Protein AF-A0A318N9T9-F1 (afdb_monomer_lite)

Secondary structure (DSSP, 8-state):
-GGG--EEEEEEETTEEEEEEE--TTS--SS-SS-HHHHHHHHHHHHTT---SS--------S---SS---SEEEEEEEEEETTEEEEEEEE--

Organism: NCBI:txid2116518

Foldseek 3Di:
DQQLCFWDDWDDDPQKIKTKGFGDPPQDQPDDLERPSRVNNLVVSVVPPDPDPDDDDDPDDDPDDRPGRDDRMWMWIWHDPDDNDIDIDIDHPD

InterPro domains:
  IPR042104 Polyketide synthase, dehydratase domain superfamily [G3DSA:3.10.129.110] (1-94)
  IPR049551 Polyketide synthase, dehydratase domain, C-terminal [PF14765] (1-81)
  IPR049900 Polyketide synthase, dehydratase domain [PS52019] (1-94)

pLDDT: mean 86.37, std 10.09, range [58.31, 96.44]

Radius of gyration: 12.97 Å; chains: 1; bounding box: 31×31×31 Å

Structure (mmCIF, N/CA/C/O backbone):
data_AF-A0A318N9T9-F1
#
_entry.id   AF-A0A318N9T9-F1
#
loop_
_atom_site.group_PDB
_atom_site.id
_atom_site.type_symbol
_atom_site.label_atom_id
_atom_site.label_alt_id
_atom_site.label_comp_id
_atom_site.label_asym_id
_atom_site.label_entity_id
_atom_site.label_seq_id
_atom_site.pdbx_PDB_ins_code
_atom_site.Cartn_x
_atom_site.Cartn_y
_atom_site.Cartn_z
_atom_site.occupancy
_atom_site.B_iso_or_equiv
_atom_site.auth_seq_id
_atom_site.auth_comp_id
_atom_site.auth_asym_id
_atom_site.auth_atom_id
_atom_site.pdbx_PDB_model_num
ATOM 1 N N . GLY A 1 1 ? 12.526 10.212 -2.288 1.00 79.81 1 GLY A N 1
ATOM 2 C CA . GLY A 1 1 ? 13.097 10.592 -3.608 1.00 79.81 1 GLY A CA 1
ATOM 3 C C . GLY A 1 1 ? 12.147 10.218 -4.741 1.00 79.81 1 GLY A C 1
ATOM 4 O O . GLY A 1 1 ? 11.101 9.660 -4.433 1.00 79.81 1 GLY A O 1
ATOM 5 N N . PRO A 1 2 ? 12.464 10.494 -6.024 1.00 84.38 2 PRO A N 1
ATOM 6 C CA . PRO A 1 2 ? 11.546 10.261 -7.147 1.00 84.38 2 PRO A CA 1
ATOM 7 C C . PRO A 1 2 ? 10.986 8.837 -7.231 1.00 84.38 2 PRO A C 1
ATOM 9 O O . PRO A 1 2 ? 9.795 8.695 -7.468 1.00 84.38 2 PRO A O 1
ATOM 12 N N . ALA A 1 3 ? 11.796 7.810 -6.942 1.00 83.31 3 ALA A N 1
ATOM 13 C CA . ALA A 1 3 ? 11.379 6.401 -6.946 1.00 83.31 3 ALA A CA 1
ATOM 14 C C . ALA A 1 3 ? 10.262 6.055 -5.936 1.00 83.31 3 ALA A C 1
ATOM 16 O O . ALA A 1 3 ? 9.562 5.072 -6.127 1.00 83.31 3 ALA A O 1
ATOM 17 N N . PHE A 1 4 ? 10.072 6.876 -4.898 1.00 84.44 4 PHE A N 1
ATOM 18 C CA . PHE A 1 4 ? 9.100 6.654 -3.816 1.00 84.44 4 PHE A CA 1
ATOM 19 C C . PHE A 1 4 ? 7.822 7.496 -3.970 1.00 84.44 4 PHE A C 1
ATOM 21 O O . PHE A 1 4 ? 6.912 7.432 -3.149 1.00 84.44 4 PHE A O 1
ATOM 28 N N . ARG A 1 5 ? 7.727 8.301 -5.036 1.00 87.38 5 ARG A N 1
ATOM 29 C CA . ARG A 1 5 ? 6.539 9.105 -5.365 1.00 87.38 5 ARG A CA 1
ATOM 30 C C . ARG A 1 5 ? 5.585 8.300 -6.254 1.00 87.38 5 ARG A C 1
ATOM 32 O O . ARG A 1 5 ? 5.346 8.666 -7.401 1.00 87.38 5 ARG A O 1
ATOM 39 N N . GLY A 1 6 ? 5.126 7.160 -5.736 1.00 90.50 6 GLY A N 1
ATOM 40 C CA . GLY A 1 6 ? 4.367 6.164 -6.501 1.00 90.50 6 GLY A CA 1
ATOM 41 C C . GLY A 1 6 ? 2.844 6.330 -6.486 1.00 90.50 6 GLY A C 1
ATOM 42 O O . GLY A 1 6 ? 2.184 5.760 -7.351 1.00 90.50 6 GLY A O 1
ATOM 43 N N . VAL A 1 7 ? 2.278 7.094 -5.544 1.00 92.94 7 VAL A N 1
ATOM 44 C CA . VAL A 1 7 ? 0.819 7.295 -5.423 1.00 92.94 7 VAL A CA 1
ATOM 45 C C . VAL A 1 7 ? 0.289 8.075 -6.631 1.00 92.94 7 VAL A C 1
ATOM 47 O O . VAL A 1 7 ? 0.783 9.159 -6.942 1.00 92.94 7 VAL A O 1
ATOM 50 N N . ARG A 1 8 ? -0.708 7.512 -7.322 1.00 93.00 8 ARG A N 1
ATOM 51 C CA . ARG A 1 8 ? -1.340 8.077 -8.530 1.00 93.00 8 ARG A CA 1
ATOM 52 C C . ARG A 1 8 ? -2.731 8.624 -8.262 1.00 93.00 8 ARG A C 1
ATOM 54 O O . ARG A 1 8 ? -3.077 9.682 -8.777 1.00 93.00 8 ARG A O 1
ATOM 61 N N . ALA A 1 9 ? -3.488 7.919 -7.436 1.00 93.12 9 ALA A N 1
ATOM 62 C CA . ALA A 1 9 ? -4.808 8.314 -6.982 1.00 93.12 9 ALA A CA 1
ATOM 63 C C . ALA A 1 9 ? -5.019 7.792 -5.561 1.00 93.12 9 ALA A C 1
ATOM 65 O O . ALA A 1 9 ? -4.470 6.749 -5.206 1.00 93.12 9 ALA A O 1
ATOM 66 N N . ALA A 1 10 ? -5.814 8.505 -4.769 1.00 93.25 10 ALA A N 1
ATOM 67 C CA . ALA A 1 10 ? -6.256 8.068 -3.453 1.00 93.25 10 ALA A CA 1
ATOM 68 C C . ALA A 1 10 ? -7.703 8.513 -3.223 1.00 93.25 10 ALA A C 1
ATOM 70 O O . ALA A 1 10 ? -8.098 9.597 -3.657 1.00 93.25 10 ALA A O 1
ATOM 71 N N . TRP A 1 11 ? -8.499 7.670 -2.577 1.00 92.75 11 TRP A N 1
ATOM 72 C CA . TRP A 1 11 ? -9.899 7.950 -2.262 1.00 92.75 11 TRP A CA 1
ATOM 73 C C . TRP A 1 11 ? -10.330 7.193 -1.008 1.00 92.75 11 TRP A C 1
ATOM 75 O O . TRP A 1 11 ? -9.641 6.288 -0.541 1.00 92.75 11 TRP A O 1
ATOM 85 N N . ARG A 1 12 ? -11.487 7.562 -0.456 1.00 91.00 12 ARG A N 1
ATOM 86 C CA . ARG A 1 12 ? -12.096 6.875 0.689 1.00 91.00 12 ARG A CA 1
ATOM 87 C C . ARG A 1 12 ? -13.422 6.251 0.283 1.00 91.00 12 ARG A C 1
ATOM 89 O O . ARG A 1 12 ? -14.136 6.798 -0.556 1.00 91.00 12 ARG A O 1
ATOM 96 N N . SER A 1 13 ? -13.749 5.116 0.888 1.00 92.31 13 SER A N 1
ATOM 97 C CA . SER A 1 13 ? -15.057 4.472 0.772 1.00 92.31 13 SER A CA 1
ATOM 98 C C . SER A 1 13 ? -15.441 3.902 2.131 1.00 92.31 13 SER A C 1
ATOM 100 O O . SER A 1 13 ? -14.905 2.877 2.550 1.00 92.31 13 SER A O 1
ATOM 102 N N . GLY A 1 14 ? -16.372 4.569 2.816 1.00 91.44 14 GLY A N 1
ATOM 103 C CA . GLY A 1 14 ? -16.640 4.295 4.227 1.00 91.44 14 GLY A CA 1
ATOM 104 C C . GLY A 1 14 ? -15.401 4.593 5.072 1.00 91.44 14 GLY A C 1
ATOM 105 O O . GLY A 1 14 ? -14.773 5.639 4.900 1.00 91.44 14 GLY A O 1
ATOM 106 N N . ASP A 1 15 ? -15.039 3.650 5.935 1.00 88.06 15 ASP A N 1
ATOM 107 C CA . ASP A 1 15 ? -13.882 3.766 6.830 1.00 88.06 15 ASP A CA 1
ATOM 108 C C . ASP A 1 15 ? -12.555 3.353 6.167 1.00 88.06 15 ASP A C 1
ATOM 110 O O . ASP A 1 15 ? -11.481 3.595 6.720 1.00 88.06 15 ASP A O 1
ATOM 114 N N . ASP A 1 16 ? -12.617 2.770 4.966 1.00 92.19 16 ASP A N 1
ATOM 115 C CA . ASP A 1 16 ? -11.445 2.319 4.223 1.00 92.19 16 ASP A CA 1
ATOM 116 C C . ASP A 1 16 ? -10.877 3.428 3.327 1.00 92.19 16 ASP A C 1
ATOM 118 O O . ASP A 1 16 ? -11.604 4.132 2.611 1.00 92.19 16 ASP A O 1
ATOM 122 N N . SER A 1 17 ? -9.548 3.505 3.293 1.00 92.06 17 SER A N 1
ATOM 123 C CA . SER A 1 17 ? -8.798 4.291 2.315 1.00 92.06 17 SER A CA 1
ATOM 124 C C . SER A 1 17 ? -8.283 3.387 1.200 1.00 92.06 17 SER A C 1
ATOM 126 O O . SER A 1 17 ? -7.886 2.245 1.423 1.00 92.06 17 SER A O 1
ATOM 128 N N . TYR A 1 18 ? -8.258 3.910 -0.016 1.00 94.25 18 TYR A N 1
ATOM 129 C CA . TYR A 1 18 ? -7.791 3.210 -1.204 1.00 94.25 18 TYR A CA 1
ATOM 130 C C . TYR A 1 18 ? -6.783 4.072 -1.945 1.00 94.25 18 TYR A C 1
ATOM 132 O O . TYR A 1 18 ? -6.896 5.299 -1.945 1.00 94.25 18 TYR A O 1
ATOM 140 N N . ALA A 1 19 ? -5.831 3.432 -2.619 1.00 95.25 19 ALA A N 1
ATOM 141 C CA . ALA A 1 19 ? -4.937 4.125 -3.532 1.00 95.25 19 ALA A CA 1
ATOM 142 C C . ALA A 1 19 ? -4.499 3.259 -4.708 1.00 95.25 19 ALA A C 1
ATOM 144 O O . ALA A 1 19 ? -4.373 2.041 -4.598 1.00 95.25 19 ALA A O 1
ATOM 145 N N . GLU A 1 20 ? -4.213 3.920 -5.823 1.00 95.50 20 GLU A N 1
ATOM 146 C CA . GLU A 1 20 ? -3.464 3.345 -6.937 1.00 95.50 20 GLU A CA 1
ATOM 147 C C . GLU A 1 20 ? -2.015 3.789 -6.828 1.00 95.50 20 GLU A C 1
ATOM 149 O O . GLU A 1 20 ? -1.719 4.981 -6.696 1.00 95.50 20 GLU A O 1
ATOM 154 N N . VAL A 1 21 ? -1.106 2.823 -6.878 1.00 94.19 21 VAL A N 1
ATOM 155 C CA . VAL A 1 21 ? 0.325 3.035 -6.687 1.00 94.19 21 VAL A CA 1
ATOM 156 C C . VAL A 1 21 ? 1.062 2.387 -7.843 1.00 94.19 21 VAL A C 1
ATOM 158 O O . VAL A 1 21 ? 0.835 1.220 -8.137 1.00 94.19 21 VAL A O 1
ATOM 161 N N . ALA A 1 22 ? 1.957 3.127 -8.490 1.00 92.81 22 ALA A N 1
ATOM 162 C CA . ALA A 1 22 ? 2.758 2.623 -9.599 1.00 92.81 22 ALA A CA 1
ATOM 163 C C . ALA A 1 22 ? 4.225 3.009 -9.439 1.00 92.81 22 ALA A C 1
ATOM 165 O O . ALA A 1 22 ? 4.536 4.164 -9.125 1.00 92.81 22 ALA A O 1
ATOM 166 N N . LEU A 1 23 ? 5.123 2.064 -9.717 1.00 88.50 23 LEU A N 1
ATOM 167 C CA . LEU A 1 23 ? 6.553 2.318 -9.746 1.00 88.50 23 LEU A CA 1
ATOM 168 C C . LEU A 1 23 ? 6.878 3.404 -10.781 1.00 88.50 23 LEU A C 1
ATOM 170 O O . LEU A 1 23 ? 6.455 3.331 -11.936 1.00 88.50 23 LEU A O 1
ATOM 174 N N . PRO A 1 24 ? 7.640 4.436 -10.398 1.00 81.31 24 PRO A N 1
ATOM 175 C CA . PRO A 1 24 ? 8.196 5.370 -11.361 1.00 81.31 24 PRO A CA 1
ATOM 176 C C . PRO A 1 24 ? 9.170 4.643 -12.304 1.00 81.31 24 PRO A C 1
ATOM 178 O O . PRO A 1 24 ? 9.874 3.738 -11.850 1.00 81.31 24 PRO A O 1
ATOM 181 N N . PRO A 1 25 ? 9.323 5.083 -13.568 1.00 71.69 25 PRO A N 1
ATOM 182 C CA . PRO A 1 25 ? 10.220 4.444 -14.543 1.00 71.69 25 PRO A CA 1
ATOM 183 C C . PRO A 1 25 ? 11.671 4.259 -14.063 1.00 71.69 25 PRO A C 1
ATOM 185 O O . PRO A 1 25 ? 12.377 3.369 -14.519 1.00 71.69 25 PRO A O 1
ATOM 188 N N . ALA A 1 26 ? 12.121 5.091 -13.120 1.00 69.31 26 ALA A N 1
ATOM 189 C CA . ALA A 1 26 ? 13.460 5.039 -12.539 1.00 69.31 26 ALA A CA 1
ATOM 190 C C . ALA A 1 26 ? 13.666 3.927 -11.485 1.00 69.31 26 ALA A C 1
ATOM 192 O O . ALA A 1 26 ? 14.783 3.779 -10.995 1.00 69.31 26 ALA A O 1
ATOM 193 N N . ALA A 1 27 ? 12.621 3.192 -11.081 1.00 68.19 27 ALA A N 1
ATOM 194 C CA . ALA A 1 27 ? 12.683 2.302 -9.919 1.00 68.19 27 ALA A CA 1
ATOM 195 C C . ALA A 1 27 ? 13.201 0.880 -10.216 1.00 68.19 27 ALA A C 1
ATOM 197 O O . ALA A 1 27 ? 13.690 0.236 -9.293 1.00 68.19 27 ALA A O 1
ATOM 198 N N . GLY A 1 28 ? 13.164 0.412 -11.470 1.00 63.50 28 GLY A N 1
ATOM 199 C CA . GLY A 1 28 ? 13.564 -0.953 -11.843 1.00 63.50 28 GLY A CA 1
ATOM 200 C C . GLY A 1 28 ? 12.670 -2.047 -11.228 1.00 63.50 28 GLY A C 1
ATOM 201 O O . GLY A 1 28 ? 12.171 -1.923 -10.113 1.00 63.50 28 GLY A O 1
ATOM 202 N N . THR A 1 29 ? 12.436 -3.141 -11.954 1.00 63.50 29 THR A N 1
ATOM 203 C CA . THR A 1 29 ? 11.381 -4.123 -11.605 1.00 63.50 29 THR A CA 1
ATOM 204 C C . THR A 1 29 ? 11.881 -5.557 -11.397 1.00 63.50 29 THR A C 1
ATOM 206 O O . THR A 1 29 ? 11.102 -6.500 -11.399 1.00 63.50 29 THR A O 1
ATOM 209 N N . GLY A 1 30 ? 13.183 -5.761 -11.177 1.00 63.59 30 GLY A N 1
ATOM 210 C CA . GLY A 1 30 ? 13.801 -7.062 -11.474 1.00 63.59 30 GLY A CA 1
ATOM 211 C C . GLY A 1 30 ? 14.000 -8.096 -10.357 1.00 63.59 30 GLY A C 1
ATOM 212 O O . GLY A 1 30 ? 14.290 -9.239 -10.695 1.00 63.59 30 GLY A O 1
ATOM 213 N N . THR A 1 31 ? 13.907 -7.760 -9.064 1.00 77.19 31 THR A N 1
ATOM 214 C CA . THR A 1 31 ? 14.523 -8.633 -8.026 1.00 77.19 31 THR A CA 1
ATOM 215 C C . THR A 1 31 ? 13.576 -9.133 -6.937 1.00 77.19 31 THR A C 1
ATOM 217 O O . THR A 1 31 ? 13.870 -10.136 -6.291 1.00 77.19 31 THR A O 1
ATOM 220 N N . TYR A 1 32 ? 12.436 -8.476 -6.716 1.00 85.12 32 TYR A N 1
ATOM 221 C CA . TYR A 1 32 ? 11.565 -8.773 -5.577 1.00 85.12 32 TYR A CA 1
ATOM 222 C C . TYR A 1 32 ? 10.157 -9.150 -6.033 1.00 85.12 32 TYR A C 1
ATOM 224 O O . TYR A 1 32 ? 9.624 -8.491 -6.924 1.00 85.12 32 TYR A O 1
ATOM 232 N N . PRO A 1 33 ? 9.508 -10.137 -5.383 1.00 88.19 33 PRO A N 1
ATOM 233 C CA . PRO A 1 33 ? 8.109 -10.455 -5.659 1.00 88.19 33 PRO A CA 1
ATOM 234 C C . PRO A 1 33 ? 7.178 -9.297 -5.281 1.00 88.19 33 PRO A C 1
ATOM 236 O O . PRO A 1 33 ? 6.064 -9.230 -5.771 1.00 88.19 33 PRO A O 1
ATOM 239 N N . LEU A 1 34 ? 7.629 -8.371 -4.437 1.00 89.12 34 LEU A N 1
ATOM 240 C CA . LEU A 1 34 ? 6.999 -7.080 -4.211 1.00 89.12 34 LEU A CA 1
ATOM 241 C C . LEU A 1 34 ? 8.113 -6.024 -4.164 1.00 89.12 34 LEU A C 1
ATOM 243 O O . LEU A 1 34 ? 8.932 -6.068 -3.242 1.00 89.12 34 LEU A O 1
ATOM 247 N N . PRO A 1 35 ? 8.200 -5.105 -5.141 1.00 89.81 35 PRO A N 1
ATOM 248 C CA . PRO A 1 35 ? 9.242 -4.085 -5.150 1.00 89.81 35 PRO A CA 1
ATOM 249 C C . PRO A 1 35 ? 9.193 -3.205 -3.886 1.00 89.81 35 PRO A C 1
ATOM 251 O O . PRO A 1 35 ? 8.128 -2.668 -3.574 1.00 89.81 35 PRO A O 1
ATOM 254 N N . PRO A 1 36 ? 10.318 -2.983 -3.174 1.00 89.31 36 PRO A N 1
ATOM 255 C CA . PRO A 1 36 ? 10.320 -2.206 -1.930 1.00 89.31 36 PRO A CA 1
ATOM 256 C C . PRO A 1 36 ? 9.765 -0.786 -2.088 1.00 89.31 36 PRO A C 1
ATOM 258 O O . PRO A 1 36 ? 9.013 -0.324 -1.238 1.00 89.31 36 PRO A O 1
ATOM 261 N N . ALA A 1 37 ? 10.076 -0.118 -3.203 1.00 89.75 37 ALA A N 1
ATOM 262 C CA . ALA A 1 37 ? 9.550 1.214 -3.503 1.00 89.75 37 ALA A CA 1
ATOM 263 C C . ALA A 1 37 ? 8.031 1.215 -3.764 1.00 89.75 37 ALA A C 1
ATOM 265 O O . ALA A 1 37 ? 7.365 2.212 -3.497 1.00 89.75 37 ALA A O 1
ATOM 266 N N . LEU A 1 38 ? 7.479 0.101 -4.260 1.00 90.81 38 LEU A N 1
ATOM 267 C CA . LEU A 1 38 ? 6.039 -0.054 -4.452 1.00 90.81 38 LEU A CA 1
ATOM 268 C C . LEU A 1 38 ? 5.339 -0.247 -3.102 1.00 90.81 38 LEU A C 1
ATOM 270 O O . LEU A 1 38 ? 4.347 0.424 -2.835 1.00 90.81 38 LEU A O 1
ATOM 274 N N . LEU A 1 39 ? 5.891 -1.106 -2.234 1.00 91.06 39 LEU A N 1
ATOM 275 C CA . LEU A 1 39 ? 5.382 -1.307 -0.874 1.00 91.06 39 LEU A CA 1
ATOM 276 C C . LEU A 1 39 ? 5.426 -0.007 -0.061 1.00 91.06 39 LEU A C 1
ATOM 278 O O . LEU A 1 39 ? 4.420 0.368 0.533 1.00 91.06 39 LEU A O 1
ATOM 282 N N . ASP A 1 40 ? 6.553 0.703 -0.070 1.00 91.06 40 ASP A N 1
ATOM 283 C CA . ASP A 1 40 ? 6.709 1.982 0.631 1.00 91.06 40 ASP A CA 1
ATOM 284 C C . ASP A 1 40 ? 5.656 3.011 0.188 1.00 91.06 40 ASP A C 1
ATOM 286 O O . ASP A 1 40 ? 4.950 3.597 1.009 1.00 91.06 40 ASP A O 1
ATOM 290 N N . ALA A 1 41 ? 5.442 3.145 -1.122 1.00 91.06 41 ALA A N 1
ATOM 291 C CA . ALA A 1 41 ? 4.438 4.061 -1.644 1.00 91.06 41 ALA A CA 1
ATOM 292 C C . ALA A 1 41 ? 2.993 3.679 -1.251 1.00 91.06 41 ALA A C 1
ATOM 294 O O . ALA A 1 41 ? 2.142 4.566 -1.177 1.00 91.06 41 ALA A O 1
ATOM 295 N N . THR A 1 42 ? 2.704 2.406 -0.942 1.00 90.75 42 THR A N 1
ATOM 296 C CA . THR A 1 42 ? 1.390 2.006 -0.396 1.00 90.75 42 THR A CA 1
ATOM 297 C C . THR A 1 42 ? 1.179 2.486 1.039 1.00 90.75 42 THR A C 1
ATOM 299 O O . THR A 1 42 ? 0.059 2.825 1.410 1.00 90.75 42 THR A O 1
ATOM 302 N N . VAL A 1 43 ? 2.253 2.596 1.827 1.00 87.88 43 VAL A N 1
ATOM 303 C CA . VAL A 1 43 ? 2.208 3.158 3.182 1.00 87.88 43 VAL A CA 1
ATOM 304 C C . VAL A 1 43 ? 2.002 4.671 3.123 1.00 87.88 43 VAL A C 1
ATOM 306 O O . VAL A 1 43 ? 1.183 5.200 3.867 1.00 87.88 43 VAL A O 1
ATOM 309 N N . HIS A 1 44 ? 2.652 5.378 2.193 1.00 83.56 44 HIS A N 1
ATOM 310 C CA . HIS A 1 44 ? 2.425 6.818 2.006 1.00 83.56 44 HIS A CA 1
ATOM 311 C C . HIS A 1 44 ? 0.958 7.172 1.721 1.00 83.56 44 HIS A C 1
ATOM 313 O O . HIS A 1 44 ? 0.503 8.244 2.112 1.00 83.56 44 HIS A O 1
ATOM 319 N N . ALA A 1 45 ? 0.204 6.280 1.072 1.00 77.06 45 ALA A N 1
ATOM 320 C CA . ALA A 1 45 ? -1.216 6.493 0.814 1.00 77.06 45 ALA A CA 1
ATOM 321 C C . ALA A 1 45 ? -2.073 6.538 2.092 1.00 77.06 45 ALA A C 1
ATOM 323 O O . ALA A 1 45 ? -3.109 7.196 2.087 1.00 77.06 45 ALA A O 1
ATOM 324 N N . ARG A 1 46 ? -1.641 5.903 3.194 1.00 74.69 46 ARG A N 1
ATOM 325 C CA . ARG A 1 46 ? -2.290 6.041 4.510 1.00 74.69 46 ARG A CA 1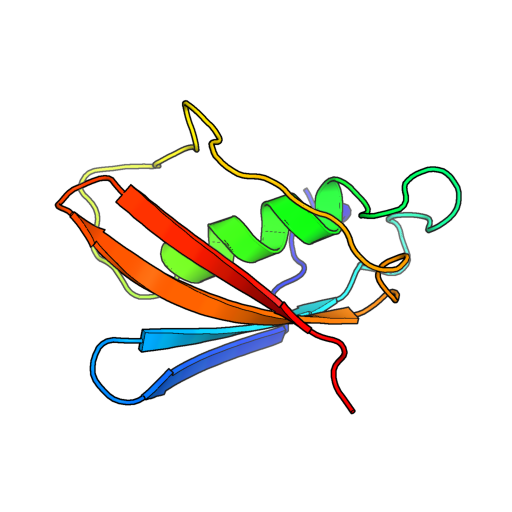
ATOM 326 C C . ARG A 1 46 ? -2.194 7.480 5.018 1.00 74.69 46 ARG A C 1
ATOM 328 O O . ARG A 1 46 ? -3.179 8.029 5.489 1.00 74.69 46 ARG A O 1
ATOM 335 N N . LEU A 1 47 ? -1.022 8.093 4.865 1.00 64.25 47 LEU A N 1
ATOM 336 C CA . LEU A 1 47 ? -0.738 9.457 5.324 1.00 64.25 47 LEU A CA 1
ATOM 337 C C . LEU A 1 47 ? -1.401 10.534 4.454 1.00 64.25 47 LEU A C 1
ATOM 339 O O . LEU A 1 47 ? -1.425 11.709 4.817 1.00 64.25 47 LEU A O 1
ATOM 343 N N . ALA A 1 48 ? -1.932 10.163 3.287 1.00 65.94 48 ALA A N 1
ATOM 344 C CA . ALA A 1 48 ? -2.600 11.099 2.400 1.00 65.94 48 ALA A CA 1
ATOM 345 C C . ALA A 1 48 ? -3.973 11.493 2.974 1.00 65.94 48 ALA A C 1
ATOM 347 O O . ALA A 1 48 ? -4.951 10.757 2.854 1.00 65.94 48 ALA A O 1
ATOM 348 N N . GLY A 1 49 ? -4.046 12.690 3.561 1.00 59.50 49 GLY A N 1
ATOM 349 C CA . GLY A 1 49 ? -5.293 13.287 4.049 1.00 59.50 49 GLY A CA 1
ATOM 350 C C . GLY A 1 49 ? -5.517 13.188 5.557 1.00 59.50 49 GLY A C 1
ATOM 351 O O . GLY A 1 49 ? -6.643 13.406 5.996 1.00 59.50 49 GLY A O 1
ATOM 352 N N . GLU A 1 50 ? -4.481 12.874 6.338 1.00 63.69 50 GLU A N 1
ATOM 353 C CA . GLU A 1 50 ? -4.516 13.023 7.793 1.00 63.69 50 GLU A CA 1
ATOM 354 C C . GLU A 1 50 ? -3.598 14.146 8.260 1.00 63.69 50 GLU A C 1
ATOM 356 O O . GLU A 1 50 ? -2.415 14.183 7.921 1.00 63.69 50 GLU A O 1
ATOM 361 N N . ASP A 1 51 ? -4.160 15.043 9.069 1.00 58.31 51 ASP A N 1
ATOM 362 C CA . ASP A 1 51 ? -3.411 16.048 9.814 1.00 58.31 51 ASP 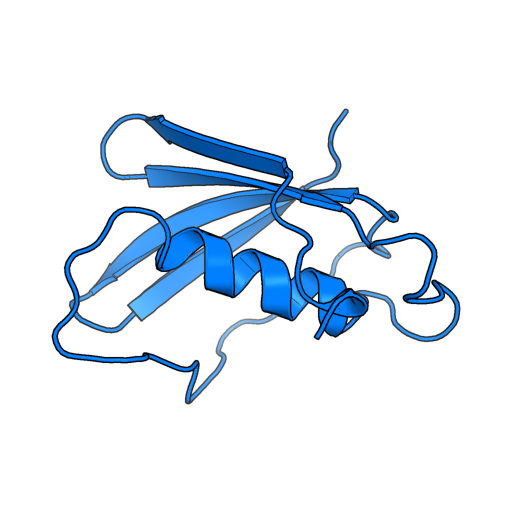A CA 1
ATOM 363 C C . ASP A 1 51 ? -2.781 15.364 11.038 1.00 58.31 51 ASP A C 1
ATOM 365 O O . ASP A 1 51 ? -3.290 15.438 12.156 1.00 58.31 51 ASP A O 1
ATOM 369 N N . GLY A 1 52 ? -1.717 14.596 10.795 1.00 65.38 52 GLY A N 1
ATOM 370 C CA . GLY A 1 52 ? -0.930 13.948 11.843 1.00 65.38 52 GLY A CA 1
ATOM 371 C C . GLY A 1 52 ? -0.010 14.930 12.576 1.00 65.38 52 GLY A C 1
ATOM 372 O O . GLY A 1 52 ? 0.366 15.974 12.043 1.00 65.38 52 GLY A O 1
ATOM 373 N N . ASP A 1 53 ? 0.416 14.558 13.785 1.00 72.38 53 ASP A N 1
ATOM 374 C CA . ASP A 1 53 ? 1.302 15.366 14.648 1.00 72.38 53 ASP A CA 1
ATOM 375 C C . ASP A 1 53 ? 2.786 15.321 14.199 1.00 72.38 53 ASP A C 1
ATOM 377 O O . ASP A 1 53 ? 3.685 15.865 14.844 1.00 72.38 53 ASP A O 1
ATOM 381 N N . GLY A 1 54 ? 3.071 14.645 13.080 1.00 76.50 54 GLY A N 1
ATOM 382 C CA . GLY A 1 54 ? 4.410 14.475 12.528 1.00 76.50 54 GLY A CA 1
ATOM 383 C C . GLY A 1 54 ? 4.504 13.336 11.504 1.00 76.50 54 GLY A C 1
ATOM 384 O O . GLY A 1 54 ? 3.505 12.695 11.183 1.00 76.50 54 GLY A O 1
ATOM 385 N N . PRO A 1 55 ? 5.705 13.082 10.952 1.00 78.12 55 PRO A N 1
ATOM 386 C CA . PRO A 1 55 ? 5.931 11.966 10.042 1.00 78.12 55 PRO A CA 1
ATOM 387 C C . PRO A 1 55 ? 5.851 10.625 10.783 1.00 78.12 55 PRO A C 1
ATOM 389 O O . PRO A 1 55 ? 6.622 10.372 11.708 1.00 78.12 55 PRO A O 1
ATOM 392 N N . GLU A 1 56 ? 4.967 9.743 10.327 1.00 83.06 56 GLU A N 1
ATOM 393 C CA . GLU A 1 56 ? 4.853 8.369 10.822 1.00 83.06 56 GLU A CA 1
ATOM 394 C C . GLU A 1 56 ? 5.573 7.388 9.894 1.00 83.06 56 GLU A C 1
ATOM 396 O O . GLU A 1 56 ? 5.600 7.555 8.672 1.00 83.06 56 GLU A O 1
ATOM 401 N N . VAL A 1 57 ? 6.151 6.336 10.477 1.00 86.44 57 VAL A N 1
ATOM 402 C CA . VAL A 1 57 ? 6.821 5.262 9.736 1.00 86.44 57 VAL A CA 1
ATOM 403 C C . VAL A 1 57 ? 6.413 3.893 10.285 1.00 86.44 57 VAL A C 1
ATOM 405 O O . VAL A 1 57 ? 6.256 3.746 11.500 1.00 86.44 57 VAL A O 1
ATOM 408 N N . PRO A 1 58 ? 6.279 2.858 9.436 1.00 89.62 58 PRO A N 1
ATOM 409 C CA . PRO A 1 58 ? 6.015 1.505 9.908 1.00 89.62 58 PRO A CA 1
ATOM 410 C C . PRO A 1 58 ? 7.140 1.001 10.816 1.00 89.62 58 PRO A C 1
ATOM 412 O O . PRO A 1 58 ? 8.298 0.935 10.403 1.00 89.62 58 PRO A O 1
ATOM 415 N N . PHE A 1 59 ? 6.793 0.588 12.035 1.00 91.81 59 PHE A N 1
ATOM 416 C CA . PHE A 1 59 ? 7.740 -0.012 12.981 1.00 91.81 59 PHE A CA 1
ATOM 417 C C . PHE A 1 59 ? 7.782 -1.544 12.893 1.00 91.81 59 PHE A C 1
ATOM 419 O O . PHE A 1 59 ? 8.842 -2.153 13.026 1.00 91.81 59 PHE A O 1
ATOM 426 N N . SER A 1 60 ? 6.632 -2.186 12.671 1.00 95.19 60 SER A N 1
ATOM 427 C CA . SER A 1 60 ? 6.528 -3.647 12.644 1.00 95.19 60 SER A CA 1
ATOM 428 C C . SER A 1 60 ? 5.527 -4.127 11.600 1.00 95.19 60 SER A C 1
ATOM 430 O O . SER A 1 60 ? 4.561 -3.435 11.288 1.00 95.19 60 SER A O 1
ATOM 432 N N . TRP A 1 61 ? 5.769 -5.330 11.082 1.00 94.75 61 TRP A N 1
ATOM 433 C CA . TRP A 1 61 ? 4.897 -6.017 10.136 1.00 94.75 61 TRP A CA 1
ATOM 434 C C . TRP A 1 61 ? 4.476 -7.360 10.715 1.00 94.75 61 TRP A C 1
ATOM 436 O O . TRP A 1 61 ? 5.275 -8.055 11.345 1.00 94.75 61 TRP A O 1
ATOM 446 N N . GLN A 1 62 ? 3.228 -7.746 10.473 1.00 96.12 62 GLN A N 1
ATOM 447 C CA . GLN A 1 62 ? 2.667 -9.015 10.924 1.00 96.12 62 GLN A CA 1
ATOM 448 C C . GLN A 1 62 ? 1.861 -9.650 9.792 1.00 96.12 62 GLN A C 1
ATOM 450 O O . GLN A 1 62 ? 1.342 -8.948 8.929 1.00 96.12 62 GLN A O 1
ATOM 455 N N . ALA A 1 63 ? 1.773 -10.983 9.791 1.00 95.75 63 ALA A N 1
ATOM 456 C CA . ALA A 1 63 ? 0.958 -11.752 8.844 1.00 95.75 63 ALA A CA 1
ATOM 457 C C . ALA A 1 63 ? 1.183 -11.413 7.348 1.00 95.75 63 ALA A C 1
ATOM 459 O O . ALA A 1 63 ? 0.266 -11.523 6.535 1.00 95.75 63 ALA A O 1
ATOM 460 N N . VAL A 1 64 ? 2.409 -11.035 6.966 1.00 95.19 64 VAL A N 1
ATOM 461 C CA . VAL A 1 64 ? 2.735 -10.668 5.580 1.00 95.19 64 VAL A CA 1
ATOM 462 C C . VAL A 1 64 ? 2.728 -11.905 4.687 1.00 95.19 64 VAL A C 1
ATOM 464 O O . VAL A 1 64 ? 3.453 -12.872 4.930 1.00 95.19 64 VAL A O 1
ATOM 467 N N . ARG A 1 65 ? 1.930 -11.861 3.618 1.00 95.25 65 ARG A N 1
ATOM 468 C CA . ARG A 1 65 ? 1.862 -12.907 2.595 1.00 95.25 65 ARG A CA 1
ATOM 469 C C . ARG A 1 65 ? 1.878 -12.280 1.206 1.00 95.25 65 ARG A C 1
ATOM 471 O O . ARG A 1 65 ? 1.103 -11.374 0.930 1.00 95.25 65 ARG A O 1
ATOM 478 N N . VAL A 1 66 ? 2.712 -12.828 0.326 1.00 93.56 66 VAL A N 1
ATOM 479 C CA . VAL A 1 66 ? 2.725 -12.514 -1.107 1.00 93.56 66 VAL A CA 1
ATOM 480 C C . VAL A 1 66 ? 2.278 -13.765 -1.855 1.00 93.56 66 VAL A C 1
ATOM 482 O O . VAL A 1 66 ? 2.904 -14.816 -1.729 1.00 93.56 66 VAL A O 1
ATOM 485 N N . THR A 1 67 ? 1.151 -13.684 -2.561 1.00 92.44 67 THR A N 1
ATOM 486 C CA . THR A 1 67 ? 0.538 -14.828 -3.263 1.00 92.44 67 THR A CA 1
ATOM 487 C C . THR A 1 67 ? 0.936 -14.908 -4.736 1.00 92.44 67 THR A C 1
ATOM 489 O O . THR A 1 67 ? 0.878 -15.989 -5.315 1.00 92.44 67 THR A O 1
ATOM 492 N N . ALA A 1 68 ? 1.367 -13.794 -5.325 1.00 90.31 68 ALA A N 1
ATOM 493 C CA . ALA A 1 68 ? 1.902 -13.692 -6.677 1.00 90.31 68 ALA A CA 1
ATOM 494 C C . ALA A 1 68 ? 2.886 -12.509 -6.753 1.00 90.31 68 ALA A C 1
ATOM 496 O O . ALA A 1 68 ? 2.778 -11.594 -5.930 1.00 90.31 68 ALA A O 1
ATOM 497 N N . PRO A 1 69 ? 3.836 -12.501 -7.708 1.00 88.06 69 PRO A N 1
ATOM 498 C CA . PRO A 1 69 ? 4.657 -11.325 -7.969 1.00 88.06 69 PRO A CA 1
ATOM 499 C C . PRO A 1 69 ? 3.787 -10.105 -8.292 1.00 88.06 69 PRO A C 1
ATOM 501 O O . PRO A 1 69 ? 2.860 -10.196 -9.096 1.00 88.06 69 PRO A O 1
ATOM 504 N N . ALA A 1 70 ? 4.088 -8.972 -7.668 1.00 84.25 70 ALA A N 1
ATOM 505 C CA . ALA A 1 70 ? 3.386 -7.726 -7.901 1.00 84.25 70 ALA A CA 1
ATOM 506 C C . ALA A 1 70 ? 3.736 -7.167 -9.293 1.00 84.25 70 ALA A C 1
ATOM 508 O O . ALA A 1 70 ? 4.917 -7.135 -9.657 1.00 84.25 70 ALA A O 1
ATOM 509 N N . PRO A 1 71 ? 2.740 -6.692 -10.059 1.00 85.00 71 PRO A N 1
ATOM 510 C CA . PRO A 1 71 ? 2.983 -5.891 -11.256 1.00 85.00 71 PRO A CA 1
ATOM 511 C C . PRO A 1 71 ? 3.638 -4.544 -10.904 1.00 85.00 71 PRO A C 1
ATOM 513 O O . PRO A 1 71 ? 3.808 -4.183 -9.739 1.00 85.00 71 PRO A O 1
ATOM 516 N N . GLU A 1 72 ? 3.971 -3.753 -11.925 1.00 88.44 72 GLU A N 1
ATOM 517 C CA . GLU A 1 72 ? 4.543 -2.411 -11.732 1.00 88.44 72 GLU A CA 1
ATOM 518 C C . GLU A 1 72 ? 3.562 -1.426 -11.075 1.00 88.44 72 GLU A C 1
ATOM 520 O O . GLU A 1 72 ? 3.980 -0.366 -10.606 1.00 88.44 72 GLU A O 1
ATOM 525 N N . ALA A 1 73 ? 2.271 -1.767 -11.030 1.00 92.44 73 ALA A N 1
ATOM 526 C CA . ALA A 1 73 ? 1.229 -0.950 -10.435 1.00 92.44 73 ALA A CA 1
ATOM 527 C C . ALA A 1 73 ? 0.159 -1.789 -9.731 1.00 92.44 73 ALA A C 1
ATOM 529 O O . ALA A 1 73 ? -0.325 -2.775 -10.278 1.00 92.44 73 ALA A O 1
ATOM 530 N N . VAL A 1 74 ? -0.234 -1.369 -8.533 1.00 94.56 74 VAL A N 1
ATOM 531 C CA . VAL A 1 74 ? -1.194 -2.062 -7.668 1.00 94.56 74 VAL A CA 1
ATOM 532 C C . VAL A 1 74 ? -2.277 -1.110 -7.186 1.00 94.56 74 VAL A C 1
ATOM 534 O O . VAL A 1 74 ? -2.058 0.100 -7.070 1.00 94.56 74 VAL A O 1
ATOM 537 N N . ARG A 1 75 ? -3.431 -1.673 -6.834 1.00 96.25 75 ARG A N 1
ATOM 538 C CA . ARG A 1 75 ? -4.410 -1.012 -5.974 1.00 96.25 75 ARG A CA 1
ATOM 539 C C . ARG A 1 75 ? -4.205 -1.506 -4.549 1.00 96.25 75 ARG A C 1
ATOM 541 O O . ARG A 1 75 ? -4.074 -2.705 -4.321 1.00 96.25 75 ARG A O 1
ATOM 548 N N . VAL A 1 76 ? -4.174 -0.593 -3.587 1.00 95.94 76 VAL A N 1
ATOM 549 C CA . VAL A 1 76 ? -4.128 -0.918 -2.161 1.00 95.94 76 VAL A CA 1
ATOM 550 C C . VAL A 1 76 ? -5.436 -0.512 -1.496 1.00 95.94 76 VAL A C 1
ATOM 552 O O . VAL A 1 76 ? -5.931 0.590 -1.722 1.00 95.94 76 VAL A O 1
ATOM 555 N N . ARG A 1 77 ? -5.980 -1.406 -0.669 1.00 96.19 77 ARG A N 1
ATOM 556 C CA . ARG A 1 77 ? -6.979 -1.093 0.354 1.00 96.19 77 ARG A CA 1
ATOM 557 C C . ARG A 1 77 ? -6.292 -1.022 1.711 1.00 96.19 77 ARG A C 1
ATOM 559 O O . ARG A 1 77 ? -5.526 -1.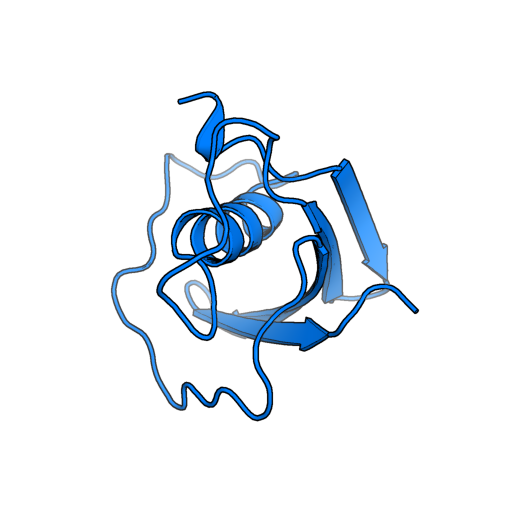921 2.061 1.00 96.19 77 ARG A O 1
ATOM 566 N N . ILE A 1 78 ? -6.606 0.026 2.457 1.00 94.31 78 ILE A N 1
ATOM 567 C CA . ILE A 1 78 ? -6.047 0.356 3.760 1.00 94.31 78 ILE A CA 1
ATOM 568 C C . ILE A 1 78 ? -7.204 0.450 4.750 1.00 94.31 78 ILE A C 1
ATOM 570 O O . ILE A 1 78 ? -8.069 1.316 4.615 1.00 94.31 78 ILE A O 1
ATOM 574 N N . THR A 1 79 ? -7.196 -0.429 5.746 1.00 93.69 79 THR A N 1
ATOM 575 C CA . THR A 1 79 ? -8.236 -0.501 6.778 1.00 93.69 79 THR A CA 1
ATOM 576 C C . THR A 1 79 ? -7.604 -0.228 8.136 1.00 93.69 79 THR A C 1
ATOM 578 O O . THR A 1 79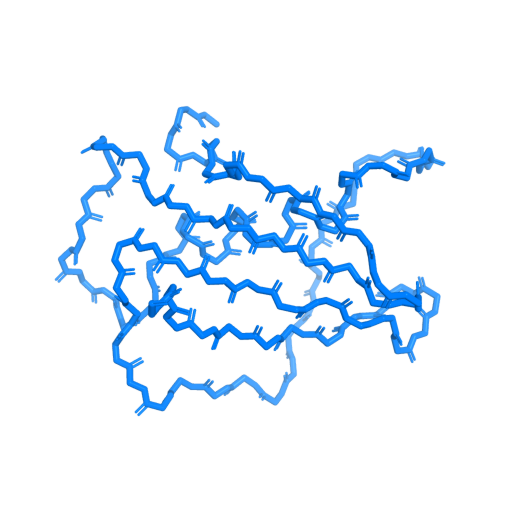 ? -6.627 -0.884 8.500 1.00 93.69 79 THR A O 1
ATOM 581 N N . ALA A 1 80 ? -8.143 0.725 8.896 1.00 91.06 80 ALA A N 1
ATOM 582 C CA . ALA A 1 80 ? -7.707 0.960 10.270 1.00 91.06 80 ALA A CA 1
ATOM 583 C C . ALA A 1 80 ? -8.075 -0.240 11.159 1.00 91.06 80 ALA A C 1
ATOM 585 O O . ALA A 1 80 ? -9.211 -0.710 11.144 1.00 91.06 80 ALA A O 1
ATOM 586 N N . THR A 1 81 ? -7.116 -0.734 11.943 1.00 93.00 81 THR A N 1
ATOM 587 C CA . THR A 1 81 ? -7.317 -1.860 12.878 1.00 93.00 81 THR A CA 1
ATOM 588 C C . THR A 1 81 ? -7.093 -1.471 14.340 1.00 93.00 81 THR A C 1
ATOM 590 O O . THR A 1 81 ? -7.269 -2.292 15.236 1.00 93.00 81 THR A O 1
ATOM 593 N N . GLY A 1 82 ? -6.718 -0.217 14.588 1.00 90.50 82 GLY A N 1
ATOM 594 C CA . GLY A 1 82 ? -6.458 0.368 15.899 1.00 90.50 82 GLY A CA 1
ATOM 595 C C . GLY A 1 82 ? -5.850 1.767 15.746 1.00 90.50 82 GLY A C 1
ATOM 596 O O . GLY A 1 82 ? -5.703 2.217 14.611 1.00 90.50 82 GLY A O 1
ATOM 597 N N . PRO A 1 83 ? -5.472 2.434 16.852 1.00 85.44 83 PRO A N 1
ATOM 598 C CA . PRO A 1 83 ? -4.946 3.803 16.818 1.00 85.44 83 PRO A CA 1
ATOM 599 C C . PRO A 1 83 ? -3.735 3.960 15.888 1.00 85.44 83 PRO A C 1
ATOM 601 O O . PRO A 1 83 ? -3.753 4.808 15.005 1.00 85.44 83 PRO A O 1
ATOM 604 N N . ASP A 1 84 ? -2.767 3.045 16.005 1.00 87.00 84 ASP A N 1
ATOM 605 C CA . ASP A 1 84 ? -1.488 3.107 15.278 1.00 87.00 84 ASP A CA 1
ATOM 606 C C . ASP A 1 84 ? -1.284 1.884 14.364 1.00 87.00 84 ASP A C 1
ATOM 608 O O . ASP A 1 84 ? -0.160 1.484 14.056 1.00 87.00 84 ASP A O 1
ATOM 612 N N . THR A 1 85 ? -2.375 1.202 13.987 1.00 91.38 85 THR A N 1
ATOM 613 C CA . THR A 1 85 ? -2.302 -0.054 13.222 1.00 91.38 85 THR A CA 1
ATOM 614 C C . THR A 1 85 ? -3.263 -0.062 12.047 1.00 91.38 85 THR A C 1
ATOM 616 O O . THR A 1 85 ? -4.409 0.383 12.148 1.00 91.38 85 THR A O 1
ATOM 619 N N . VAL A 1 86 ? -2.790 -0.608 10.928 1.00 92.50 86 VAL A N 1
ATOM 620 C CA . VAL A 1 86 ? -3.562 -0.739 9.694 1.00 92.50 86 VAL A CA 1
ATOM 621 C C . VAL A 1 86 ? -3.338 -2.103 9.060 1.00 92.50 86 VAL A C 1
ATOM 623 O O . VAL A 1 86 ? -2.253 -2.681 9.155 1.00 92.50 86 VAL A O 1
ATOM 626 N N . ALA A 1 87 ? -4.353 -2.588 8.354 1.00 95.00 87 ALA A N 1
ATOM 627 C CA . ALA A 1 87 ? -4.242 -3.713 7.442 1.00 95.00 87 ALA A CA 1
ATOM 628 C C . ALA A 1 87 ? -4.116 -3.205 6.001 1.00 95.00 87 ALA A C 1
ATOM 630 O O . ALA A 1 87 ? -4.862 -2.318 5.581 1.00 95.00 87 ALA A O 1
ATOM 631 N N . LEU A 1 88 ? -3.195 -3.800 5.240 1.00 95.50 88 LEU A N 1
ATOM 632 C CA . LEU A 1 88 ? -2.993 -3.522 3.819 1.00 95.50 88 LEU A CA 1
ATOM 633 C C . LEU A 1 88 ? -3.372 -4.751 2.994 1.00 95.50 88 LEU A C 1
ATOM 635 O O . LEU A 1 88 ? -2.900 -5.857 3.261 1.00 95.50 88 LEU A O 1
ATOM 639 N N . VAL A 1 89 ? -4.190 -4.550 1.963 1.00 96.44 89 VAL A N 1
ATOM 640 C CA . VAL A 1 89 ? -4.476 -5.561 0.938 1.00 96.44 89 VAL A CA 1
ATOM 641 C C . VAL A 1 89 ? -4.130 -4.972 -0.419 1.00 96.44 89 VAL A C 1
ATOM 643 O O . VAL A 1 89 ? -4.713 -3.966 -0.816 1.00 96.44 89 VAL A O 1
ATOM 646 N N . LEU A 1 90 ? -3.170 -5.586 -1.109 1.00 95.50 90 LEU A N 1
ATOM 647 C CA . LEU A 1 90 ? -2.702 -5.156 -2.423 1.00 95.50 90 LEU A CA 1
ATOM 648 C C . LEU A 1 90 ? -3.251 -6.105 -3.491 1.00 95.50 90 LEU A C 1
ATOM 650 O O . LEU A 1 90 ? -3.162 -7.324 -3.343 1.00 95.50 90 LEU A O 1
ATOM 654 N N . THR A 1 91 ? -3.777 -5.540 -4.570 1.00 95.69 91 THR A N 1
ATOM 655 C CA . THR A 1 91 ? -4.227 -6.260 -5.767 1.00 95.69 91 THR A CA 1
ATOM 656 C C . THR A 1 91 ? -3.603 -5.643 -7.013 1.00 95.69 91 THR A C 1
ATOM 658 O O . THR A 1 91 ? -3.090 -4.524 -6.971 1.00 95.69 91 THR A O 1
ATOM 661 N N . ASP A 1 92 ? -3.663 -6.348 -8.139 1.00 91.75 92 ASP A N 1
ATOM 662 C CA . ASP A 1 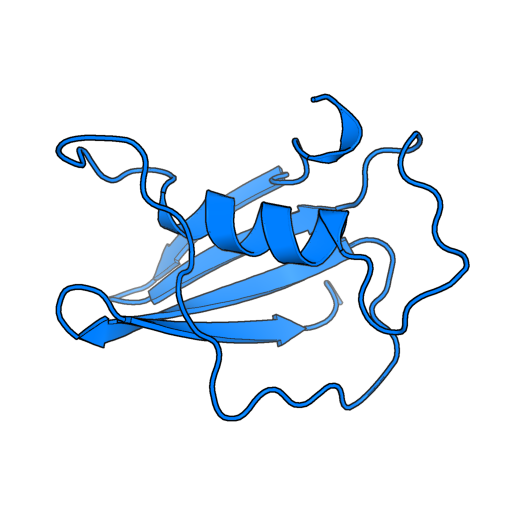92 ? -3.449 -5.712 -9.439 1.00 91.75 92 ASP A CA 1
ATOM 663 C C . ASP A 1 92 ? -4.501 -4.611 -9.705 1.00 91.75 92 ASP A C 1
ATOM 665 O O . ASP A 1 92 ? -5.438 -4.402 -8.921 1.00 91.75 92 ASP A O 1
ATOM 669 N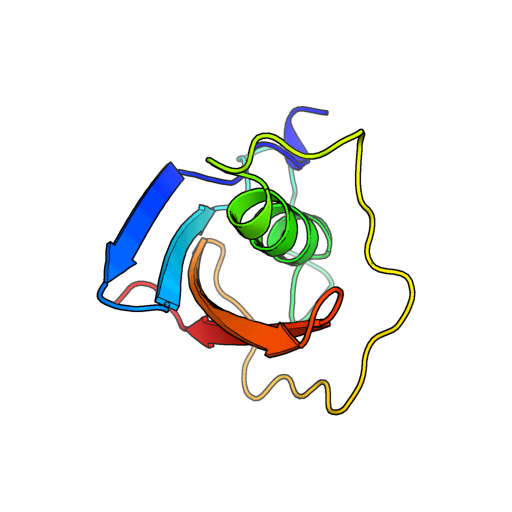 N . LEU A 1 93 ? -4.287 -3.835 -10.773 1.00 88.88 93 LEU A N 1
ATOM 670 C CA . LEU A 1 93 ? -5.188 -2.743 -11.149 1.00 88.88 93 LEU A CA 1
ATOM 671 C C . LEU A 1 93 ? -6.436 -3.188 -11.926 1.00 88.88 93 LEU A C 1
ATOM 673 O O . LEU A 1 93 ? -7.390 -2.419 -11.897 1.00 88.88 93 LEU A O 1
ATOM 677 N N . ALA A 1 94 ? -6.400 -4.369 -12.565 1.00 66.75 94 ALA A N 1
ATOM 678 C CA . ALA A 1 94 ? -7.396 -4.947 -13.488 1.00 66.75 94 ALA A CA 1
ATOM 679 C C . ALA A 1 94 ? -8.183 -3.942 -14.355 1.00 66.75 94 ALA A C 1
ATOM 681 O O . ALA A 1 94 ? -9.157 -3.327 -13.863 1.00 66.75 94 ALA A O 1
#

Sequence (94 aa):
GPAFRGVRAAWRSGDDSYAEVALPPAAGTGTYPLPPALLDATVHARLAGEDGDGPEVPFSWQAVRVTAPAPEAVRVRITATGPDTVALVLTDLA